Protein AF-A0A1H8SWS9-F1 (afdb_monomer_lite)

Sequence (104 aa):
MAARTRHGATTRCGACGAPLIRQPGECIAVTVDQAPIEPGSDPQIRGPNRLTWCAPPGPGNQPGRLLWVYPGHRDPCPHPHHADHQCTTRRPPAAAPPAANTLF

Structure (mmCIF, N/CA/C/O backbone):
data_AF-A0A1H8SWS9-F1
#
_entry.id   AF-A0A1H8SWS9-F1
#
loop_
_atom_site.group_PDB
_atom_site.id
_atom_site.type_symbol
_atom_site.label_atom_id
_atom_site.label_alt_id
_atom_site.label_comp_id
_atom_site.label_asym_id
_atom_site.label_entity_id
_atom_site.label_seq_id
_atom_site.pdbx_PDB_ins_code
_atom_site.Cartn_x
_atom_site.Cartn_y
_atom_site.Cartn_z
_atom_site.occupancy
_atom_site.B_iso_or_equiv
_atom_site.auth_seq_id
_atom_site.auth_comp_id
_atom_site.auth_asym_id
_atom_site.auth_atom_id
_atom_site.pdbx_PDB_model_num
ATOM 1 N N . MET A 1 1 ? -23.985 -7.430 -15.941 1.00 31.39 1 MET A N 1
ATOM 2 C CA . MET A 1 1 ? -22.516 -7.601 -15.989 1.00 31.39 1 MET A CA 1
ATOM 3 C C . MET A 1 1 ? -21.934 -6.959 -14.736 1.00 31.39 1 MET A C 1
ATOM 5 O O . MET A 1 1 ? -22.106 -5.763 -14.559 1.00 31.39 1 MET A O 1
ATOM 9 N N . ALA A 1 2 ? -21.366 -7.741 -13.814 1.00 30.58 2 ALA A N 1
ATOM 10 C CA . ALA A 1 2 ? -20.849 -7.225 -12.544 1.00 30.58 2 ALA A CA 1
ATOM 11 C C . ALA A 1 2 ? -19.545 -6.447 -12.780 1.00 30.58 2 ALA A C 1
ATOM 13 O O . ALA A 1 2 ? -18.570 -7.007 -13.288 1.00 30.58 2 ALA A O 1
ATOM 14 N N . ALA A 1 3 ? -19.537 -5.159 -12.436 1.00 39.34 3 ALA A N 1
ATOM 15 C CA . ALA A 1 3 ? -18.359 -4.310 -12.531 1.00 39.34 3 ALA A CA 1
ATOM 16 C C . ALA A 1 3 ? -17.262 -4.856 -11.607 1.00 39.34 3 ALA A C 1
ATOM 18 O O . ALA A 1 3 ? -17.356 -4.803 -10.383 1.00 39.34 3 ALA A O 1
ATOM 19 N N . ARG A 1 4 ? -16.216 -5.424 -12.208 1.00 42.25 4 ARG A N 1
ATOM 20 C CA . ARG A 1 4 ? -15.007 -5.862 -11.513 1.00 42.25 4 ARG A CA 1
ATOM 21 C C . ARG A 1 4 ? -14.203 -4.628 -11.099 1.00 42.25 4 ARG A C 1
ATOM 23 O O . ARG A 1 4 ? -13.263 -4.248 -11.790 1.00 42.25 4 ARG A O 1
ATOM 30 N N . THR A 1 5 ? -14.538 -4.011 -9.970 1.00 44.41 5 THR A N 1
ATOM 31 C CA . THR A 1 5 ? -13.689 -3.004 -9.313 1.00 44.41 5 THR A CA 1
ATOM 32 C C . THR A 1 5 ? -12.474 -3.695 -8.685 1.00 44.41 5 THR A C 1
ATOM 34 O O . THR A 1 5 ? -12.396 -3.924 -7.484 1.00 44.41 5 THR A O 1
ATOM 37 N N . ARG A 1 6 ? -11.515 -4.097 -9.530 1.00 48.31 6 ARG A N 1
ATOM 38 C CA . ARG A 1 6 ? -10.236 -4.716 -9.130 1.00 48.31 6 ARG A CA 1
ATOM 39 C C . ARG A 1 6 ? -9.089 -3.705 -9.057 1.00 48.31 6 ARG A C 1
ATOM 41 O O . ARG A 1 6 ? -7.959 -4.042 -9.393 1.00 48.31 6 ARG A O 1
ATOM 48 N N . HIS A 1 7 ? -9.382 -2.481 -8.632 1.00 56.59 7 HIS A N 1
ATOM 49 C CA . HIS A 1 7 ? -8.396 -1.407 -8.521 1.00 56.59 7 HIS A CA 1
ATOM 50 C C . HIS A 1 7 ? -8.552 -0.732 -7.160 1.00 56.59 7 HIS A C 1
ATOM 52 O O . HIS A 1 7 ? -9.676 -0.615 -6.669 1.00 56.59 7 HIS A O 1
ATOM 58 N N . GLY A 1 8 ? -7.425 -0.377 -6.533 1.00 57.97 8 GLY A N 1
ATOM 59 C CA . GLY A 1 8 ? -7.370 0.134 -5.165 1.00 57.97 8 GLY A CA 1
ATOM 60 C C . GLY A 1 8 ? -8.345 1.289 -4.963 1.00 57.97 8 GLY A C 1
ATOM 61 O O . GLY A 1 8 ? -8.163 2.363 -5.529 1.00 57.97 8 GLY A O 1
ATOM 62 N N . ALA A 1 9 ? -9.397 1.062 -4.180 1.00 67.56 9 ALA A N 1
ATOM 63 C CA . ALA A 1 9 ? -10.344 2.115 -3.866 1.00 67.56 9 ALA A CA 1
ATOM 64 C C . ALA A 1 9 ? -9.678 3.047 -2.853 1.00 67.56 9 ALA A C 1
ATOM 66 O O . ALA A 1 9 ? -9.255 2.607 -1.777 1.00 67.56 9 ALA A O 1
ATOM 67 N N . THR A 1 10 ? -9.575 4.327 -3.198 1.00 72.69 10 THR A N 1
ATOM 68 C CA . THR A 1 10 ? -9.137 5.353 -2.255 1.00 72.69 10 THR A CA 1
ATOM 69 C C . THR A 1 10 ? -10.239 5.560 -1.224 1.00 72.69 10 THR A C 1
ATOM 71 O O . THR A 1 10 ? -11.369 5.912 -1.566 1.00 72.69 10 THR A O 1
ATOM 74 N N . THR A 1 11 ? -9.925 5.294 0.037 1.00 86.94 11 THR A N 1
ATOM 75 C CA . THR A 1 11 ? -10.848 5.385 1.177 1.00 86.94 11 THR A CA 1
ATOM 76 C C . THR A 1 11 ? -10.196 6.187 2.302 1.00 86.94 11 THR A C 1
ATOM 78 O O . THR A 1 11 ? -9.077 6.671 2.155 1.00 86.94 11 THR A O 1
ATOM 81 N N . ARG A 1 12 ? -10.893 6.378 3.426 1.00 87.88 12 ARG A N 1
ATOM 82 C CA . ARG A 1 12 ? -10.324 7.008 4.626 1.00 87.88 12 ARG A CA 1
ATOM 83 C C . ARG A 1 12 ? -10.370 6.043 5.801 1.00 87.88 12 ARG A C 1
ATOM 85 O O . ARG A 1 12 ? -11.326 5.280 5.934 1.00 87.88 12 ARG A O 1
ATOM 92 N N . CYS A 1 13 ? -9.368 6.104 6.671 1.00 86.38 13 CYS A N 1
ATOM 93 C CA . CYS A 1 13 ? -9.393 5.396 7.941 1.00 86.38 13 CYS A CA 1
ATOM 94 C C . CYS A 1 13 ? -10.552 5.918 8.796 1.00 86.38 13 CYS A C 1
ATOM 96 O O . CYS A 1 13 ? -10.631 7.112 9.069 1.00 86.38 13 CYS A O 1
ATOM 98 N N . GLY A 1 14 ? -11.434 5.033 9.262 1.00 85.00 14 GLY A N 1
ATOM 99 C CA . GLY A 1 14 ? -12.571 5.429 10.100 1.00 85.00 14 GLY A CA 1
ATOM 100 C C . GLY A 1 14 ? -12.189 5.911 11.505 1.00 85.00 14 GLY A C 1
ATOM 101 O O . GLY A 1 14 ? -13.010 6.535 12.165 1.00 85.00 14 GLY A O 1
ATOM 102 N N . ALA A 1 15 ? -10.969 5.621 11.972 1.00 84.69 15 ALA A N 1
ATOM 103 C CA . ALA A 1 15 ? -10.492 6.035 13.292 1.00 84.69 15 ALA A CA 1
ATOM 104 C C . ALA A 1 15 ? -9.657 7.324 13.240 1.00 84.69 15 ALA A C 1
ATOM 106 O O . ALA A 1 15 ? -9.896 8.226 14.034 1.00 84.69 15 ALA A O 1
ATOM 107 N N . CYS A 1 16 ? -8.701 7.426 12.308 1.00 85.25 16 CYS A N 1
ATOM 108 C CA . CYS A 1 16 ? -7.792 8.577 12.223 1.00 85.25 16 CYS A CA 1
ATOM 109 C C . CYS A 1 16 ? -8.044 9.507 11.024 1.00 85.25 16 CYS A C 1
ATOM 111 O O . CYS A 1 16 ? -7.387 10.534 10.898 1.00 85.25 16 CYS A O 1
ATOM 113 N N . GLY A 1 17 ? -8.956 9.158 10.111 1.00 85.00 17 GLY A N 1
ATOM 114 C CA . GLY A 1 17 ? -9.271 9.958 8.920 1.00 85.00 17 GLY A CA 1
ATOM 115 C C . GLY A 1 17 ? -8.215 9.931 7.806 1.00 85.00 17 GLY A C 1
ATOM 116 O O . GLY A 1 17 ? -8.438 10.549 6.757 1.00 85.00 17 GLY A O 1
ATOM 117 N N . ALA A 1 18 ? -7.098 9.217 8.006 1.00 86.69 18 ALA A N 1
ATOM 118 C CA . ALA A 1 18 ? -5.994 9.133 7.052 1.00 86.69 18 ALA A CA 1
ATOM 119 C C . ALA A 1 18 ? -6.457 8.596 5.685 1.00 86.69 18 ALA A C 1
ATOM 121 O O . ALA A 1 18 ? -7.277 7.675 5.650 1.00 86.69 18 ALA A O 1
ATOM 122 N N . PRO A 1 19 ? -5.965 9.149 4.563 1.00 87.81 19 PRO A N 1
ATOM 123 C CA . PRO A 1 19 ? -6.278 8.647 3.230 1.00 87.81 19 PRO A CA 1
ATOM 124 C C . PRO A 1 19 ? -5.565 7.313 2.971 1.00 87.81 19 PRO A C 1
ATOM 126 O O . PRO A 1 19 ? -4.352 7.205 3.151 1.00 87.81 19 PRO A O 1
ATOM 129 N N . LEU A 1 20 ? -6.320 6.305 2.536 1.00 89.19 20 LEU A N 1
ATOM 130 C CA . LEU A 1 20 ? -5.864 4.925 2.368 1.00 89.19 20 LEU A CA 1
ATOM 131 C C . LEU A 1 20 ? -6.099 4.429 0.946 1.00 89.19 20 LEU A C 1
ATOM 133 O O . LEU A 1 20 ? -7.136 4.713 0.344 1.00 89.19 20 LEU A O 1
ATOM 137 N N . ILE A 1 21 ? -5.204 3.574 0.465 1.00 88.38 21 ILE A N 1
ATOM 138 C CA . ILE A 1 21 ? -5.453 2.722 -0.698 1.00 88.38 21 ILE A CA 1
ATOM 139 C C . ILE A 1 21 ? -5.853 1.347 -0.168 1.00 88.38 21 ILE A C 1
ATOM 141 O O . ILE A 1 21 ? -5.066 0.680 0.507 1.00 88.38 21 ILE A O 1
ATOM 145 N N . ARG A 1 22 ? -7.081 0.911 -0.477 1.00 86.75 22 ARG A N 1
ATOM 146 C CA . ARG A 1 22 ? -7.567 -0.426 -0.121 1.00 86.75 22 ARG A CA 1
ATOM 147 C C . ARG A 1 22 ? -7.658 -1.298 -1.362 1.00 86.75 22 ARG A C 1
ATOM 149 O O . ARG A 1 22 ? -8.495 -1.061 -2.234 1.00 86.75 22 ARG A O 1
ATOM 156 N N . GLN A 1 23 ? -6.833 -2.336 -1.418 1.00 84.50 23 GLN A N 1
ATOM 157 C CA . GLN A 1 23 ? -6.839 -3.310 -2.500 1.00 84.50 23 GLN A CA 1
ATOM 158 C C . GLN A 1 23 ? -7.402 -4.648 -2.001 1.00 84.50 23 GLN A C 1
ATOM 160 O O . GLN A 1 23 ? -6.774 -5.298 -1.162 1.00 84.50 23 GLN A O 1
ATOM 165 N N . PRO A 1 24 ? -8.567 -5.097 -2.504 1.00 79.75 24 PRO A N 1
ATOM 166 C CA . PRO A 1 24 ? -9.054 -6.434 -2.199 1.00 79.75 24 PRO A CA 1
ATOM 167 C C . PRO A 1 24 ? -8.141 -7.474 -2.866 1.00 79.75 24 PRO A C 1
ATOM 169 O O . PRO A 1 24 ? -7.948 -7.453 -4.084 1.00 79.75 24 PRO A O 1
ATOM 172 N N . GLY A 1 25 ? -7.560 -8.371 -2.076 1.00 71.69 25 GLY A N 1
ATOM 173 C CA . GLY A 1 25 ? -6.936 -9.597 -2.569 1.00 71.69 25 GLY A CA 1
ATOM 174 C C . GLY A 1 25 ? -7.899 -10.777 -2.476 1.00 71.69 25 GLY A C 1
ATOM 175 O O . GLY A 1 25 ? -9.012 -10.652 -1.971 1.00 71.69 25 GLY A O 1
ATOM 176 N N . GLU A 1 26 ? -7.469 -11.922 -2.999 1.00 70.12 26 GLU A N 1
ATOM 177 C CA . GLU A 1 26 ? -8.268 -13.154 -2.999 1.00 70.12 26 GLU A CA 1
ATOM 178 C C . GLU A 1 26 ? -8.385 -13.757 -1.594 1.00 70.12 26 GLU A C 1
ATOM 180 O O . GLU A 1 26 ? -9.472 -14.147 -1.183 1.00 70.12 26 GLU A O 1
ATOM 185 N N . CYS A 1 27 ? -7.286 -13.738 -0.832 1.00 70.00 27 CYS A N 1
ATOM 186 C CA . CYS A 1 27 ? -7.245 -14.253 0.538 1.00 70.00 27 CYS A CA 1
ATOM 187 C C . CYS A 1 27 ? -7.185 -13.144 1.600 1.00 70.00 27 CYS A C 1
ATOM 189 O O . CYS A 1 27 ? -7.707 -13.318 2.697 1.00 70.00 27 CYS A O 1
ATOM 191 N N . ILE A 1 28 ? -6.551 -12.004 1.293 1.00 72.00 28 ILE A N 1
ATOM 192 C CA . ILE A 1 28 ? -6.389 -10.874 2.222 1.00 72.00 28 ILE A CA 1
ATOM 193 C C . ILE A 1 28 ? -6.634 -9.542 1.515 1.00 72.00 28 ILE A C 1
ATOM 195 O O . ILE A 1 28 ? -6.247 -9.359 0.363 1.00 72.00 28 ILE A O 1
ATOM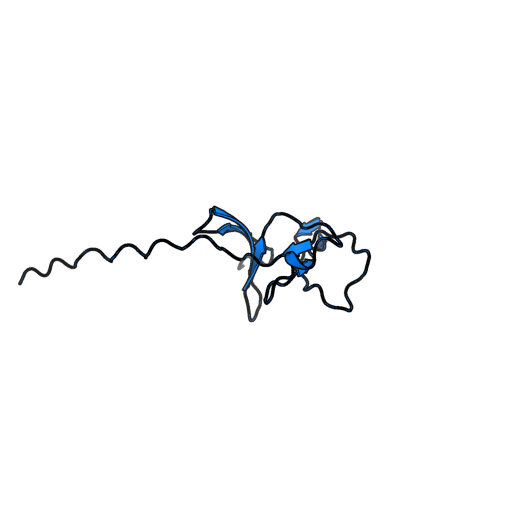 199 N N . ALA A 1 29 ? -7.260 -8.592 2.207 1.00 82.81 29 ALA A N 1
ATOM 200 C CA . ALA A 1 29 ? -7.319 -7.207 1.752 1.00 82.81 29 ALA A CA 1
ATOM 201 C C . ALA A 1 29 ? -6.086 -6.451 2.256 1.00 82.81 29 ALA A C 1
ATOM 203 O O . ALA A 1 29 ? -5.768 -6.506 3.441 1.00 82.81 29 ALA A O 1
ATOM 204 N N . VAL A 1 30 ? -5.429 -5.720 1.361 1.00 85.00 30 VAL A N 1
ATOM 205 C CA . VAL A 1 30 ? -4.267 -4.886 1.679 1.00 85.00 30 VAL A CA 1
ATOM 206 C C . VAL A 1 30 ? -4.732 -3.447 1.860 1.00 85.00 30 VAL A C 1
ATOM 208 O O . VAL A 1 30 ? -5.524 -2.945 1.057 1.00 85.00 30 VAL A O 1
ATOM 211 N N . THR A 1 31 ? -4.259 -2.794 2.920 1.00 89.62 31 THR A N 1
ATOM 212 C CA . THR A 1 31 ? -4.560 -1.388 3.206 1.00 89.62 31 THR A CA 1
ATOM 213 C C . THR A 1 31 ? -3.264 -0.645 3.480 1.00 89.62 31 THR A C 1
ATOM 215 O O . THR A 1 31 ? -2.574 -0.949 4.449 1.00 89.62 31 THR A O 1
ATOM 218 N N . VAL A 1 32 ? -2.951 0.331 2.635 1.00 89.38 32 VAL A N 1
ATOM 219 C CA . VAL A 1 32 ? -1.728 1.135 2.734 1.00 89.38 32 VAL A CA 1
ATOM 220 C C . VAL A 1 32 ? -2.066 2.612 2.849 1.00 89.38 32 VAL A C 1
ATOM 222 O O . VAL A 1 32 ? -3.125 3.051 2.389 1.00 89.38 32 VAL A O 1
ATOM 225 N N . ASP A 1 33 ? -1.165 3.380 3.451 1.00 89.44 33 ASP A N 1
ATOM 226 C CA . ASP A 1 33 ? -1.2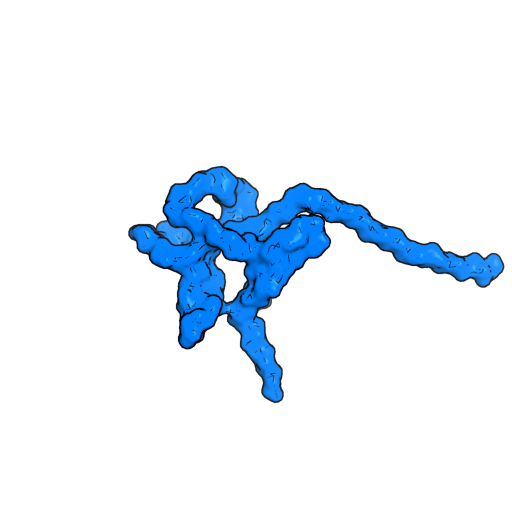53 4.838 3.439 1.00 89.44 33 ASP A CA 1
ATOM 227 C C . ASP A 1 33 ? -1.154 5.352 1.992 1.00 89.44 33 ASP A C 1
ATOM 229 O O . ASP A 1 33 ? -0.311 4.903 1.213 1.00 89.44 33 ASP A O 1
ATOM 233 N N . GLN A 1 34 ? -2.014 6.301 1.606 1.00 86.44 34 GLN A N 1
ATOM 234 C CA . GLN A 1 34 ? -1.991 6.850 0.243 1.00 86.44 34 GLN A CA 1
ATOM 235 C C . GLN A 1 34 ? -0.728 7.682 -0.026 1.00 86.44 34 GLN A C 1
ATOM 237 O O . GLN A 1 34 ? -0.291 7.778 -1.173 1.00 86.44 34 GLN A O 1
ATOM 242 N N . ALA A 1 35 ? -0.141 8.285 1.010 1.00 86.44 35 ALA A N 1
ATOM 243 C CA . ALA A 1 35 ? 1.103 9.029 0.878 1.00 86.44 35 ALA A CA 1
ATOM 244 C C . ALA A 1 35 ? 2.242 8.077 0.465 1.00 86.44 35 ALA A C 1
ATOM 246 O O . ALA A 1 35 ? 2.435 7.053 1.129 1.00 86.44 35 ALA A O 1
ATOM 247 N N . PRO A 1 36 ? 2.975 8.374 -0.623 1.00 85.19 36 PRO A N 1
ATOM 248 C CA . PRO A 1 36 ? 4.120 7.568 -0.997 1.00 85.19 36 PRO A CA 1
ATOM 249 C C . PRO A 1 36 ? 5.265 7.765 0.002 1.00 85.19 36 PRO A C 1
ATOM 251 O O . PRO A 1 36 ? 5.435 8.849 0.561 1.00 85.19 36 PRO A O 1
ATOM 254 N N . ILE A 1 37 ? 6.060 6.718 0.198 1.00 84.19 37 ILE A N 1
ATOM 255 C CA . ILE A 1 37 ? 7.337 6.773 0.909 1.00 84.19 37 ILE A CA 1
ATOM 256 C C . ILE A 1 37 ? 8.478 6.883 -0.104 1.00 84.19 37 ILE A C 1
ATOM 258 O O . ILE A 1 37 ? 8.371 6.399 -1.233 1.00 84.19 37 ILE A O 1
ATOM 262 N N . GLU A 1 38 ? 9.573 7.518 0.295 1.00 71.50 38 GLU A N 1
ATOM 263 C CA . GLU A 1 38 ? 10.715 7.731 -0.589 1.00 71.50 38 GLU A CA 1
ATOM 264 C C . GLU A 1 38 ? 11.515 6.424 -0.772 1.00 71.50 38 GLU A C 1
ATOM 266 O O . GLU A 1 38 ? 11.779 5.723 0.215 1.00 71.50 38 GLU A O 1
ATOM 271 N N . PRO A 1 39 ? 11.907 6.044 -2.002 1.00 62.09 39 PRO A N 1
ATOM 272 C CA . PRO A 1 39 ? 12.741 4.867 -2.222 1.00 62.09 39 PRO A CA 1
ATOM 273 C C . PRO A 1 39 ? 14.052 4.979 -1.431 1.00 62.09 39 PRO A C 1
ATOM 275 O O . PRO A 1 39 ? 14.770 5.965 -1.548 1.00 62.09 39 PRO A O 1
ATOM 278 N N . GLY A 1 40 ? 14.357 3.978 -0.602 1.00 57.41 40 GLY A N 1
ATOM 279 C CA . GLY A 1 40 ? 15.544 3.990 0.265 1.00 57.41 40 GLY A CA 1
ATOM 280 C C . GLY A 1 40 ? 15.368 4.696 1.615 1.00 57.41 40 GLY A C 1
ATOM 281 O O . GLY A 1 40 ? 16.312 4.706 2.403 1.00 57.41 40 GLY A O 1
ATOM 282 N N . SER A 1 41 ? 14.182 5.234 1.925 1.00 58.34 41 SER A N 1
ATOM 283 C CA . SER A 1 41 ? 13.927 5.847 3.234 1.00 58.34 41 SER A CA 1
ATOM 284 C C . SER A 1 41 ? 13.683 4.824 4.362 1.00 58.34 41 SER A C 1
ATOM 286 O O . SER A 1 41 ? 13.087 3.761 4.177 1.00 58.34 41 SER A O 1
ATOM 288 N N . ASP A 1 42 ? 14.262 5.188 5.508 1.00 49.06 42 ASP A N 1
ATOM 289 C CA . ASP A 1 42 ? 14.310 4.645 6.873 1.00 49.06 42 ASP A CA 1
ATOM 290 C C . ASP A 1 42 ? 13.856 3.185 7.170 1.00 49.06 42 ASP A C 1
ATOM 292 O O . ASP A 1 42 ? 12.680 2.839 6.996 1.00 49.06 42 ASP A O 1
ATOM 296 N N . PRO A 1 43 ? 14.716 2.329 7.772 1.00 50.72 43 PRO A N 1
ATOM 297 C CA . PRO A 1 43 ? 14.279 1.082 8.411 1.00 50.72 43 PRO A CA 1
ATOM 298 C C . PRO A 1 43 ? 13.218 1.276 9.514 1.00 50.72 43 PRO A C 1
ATOM 300 O O . PRO A 1 43 ? 12.517 0.319 9.832 1.00 50.72 43 PRO A O 1
ATOM 303 N N . GLN A 1 44 ? 13.020 2.482 10.061 1.00 43.06 44 GLN A N 1
ATOM 304 C CA . GLN A 1 44 ? 11.930 2.787 11.001 1.00 43.06 44 GLN A CA 1
ATOM 305 C C . GLN A 1 44 ? 10.532 2.798 10.353 1.00 43.06 44 GLN A C 1
ATOM 307 O O . GLN A 1 44 ? 9.548 2.499 11.033 1.00 43.06 44 GLN A O 1
ATOM 312 N N . ILE A 1 45 ? 10.408 3.052 9.040 1.00 54.00 45 ILE A N 1
ATOM 313 C CA . ILE A 1 45 ? 9.148 2.812 8.302 1.00 54.00 45 ILE A CA 1
ATOM 314 C C . ILE A 1 45 ? 8.867 1.303 8.237 1.00 54.00 45 ILE A C 1
ATOM 316 O O . ILE A 1 45 ? 7.712 0.881 8.266 1.00 54.00 45 ILE A O 1
ATOM 320 N N . ARG A 1 46 ? 9.925 0.488 8.232 1.00 56.12 46 ARG A N 1
ATOM 321 C CA . ARG A 1 46 ? 9.906 -0.981 8.284 1.00 56.12 46 ARG A CA 1
ATOM 322 C C . ARG A 1 46 ? 9.925 -1.491 9.726 1.00 56.12 46 ARG A C 1
ATOM 324 O O . ARG A 1 46 ? 10.617 -2.459 10.042 1.00 56.12 46 ARG A O 1
ATOM 331 N N . GLY A 1 47 ? 9.185 -0.827 10.614 1.00 58.31 47 GLY A N 1
ATOM 332 C CA . GLY A 1 47 ? 8.936 -1.346 11.954 1.00 58.31 47 GLY A CA 1
ATOM 333 C C . GLY A 1 47 ? 8.423 -2.796 11.899 1.00 58.31 47 GLY A C 1
ATOM 334 O O . GLY A 1 47 ? 7.918 -3.241 10.859 1.00 58.31 47 GLY A O 1
ATOM 335 N N . PRO A 1 48 ? 8.545 -3.564 12.994 1.00 63.00 48 PRO A N 1
ATOM 336 C CA . PRO A 1 48 ? 8.103 -4.952 13.010 1.00 63.00 48 PRO A CA 1
ATOM 337 C C . PRO A 1 48 ? 6.640 -5.041 12.549 1.00 63.00 48 PRO A C 1
ATOM 339 O O . PRO A 1 48 ? 5.777 -4.316 13.042 1.00 63.00 48 PRO A O 1
ATOM 342 N N . ASN A 1 49 ? 6.367 -5.923 11.585 1.00 70.69 49 ASN A N 1
ATOM 343 C CA . ASN A 1 49 ? 5.044 -6.136 10.981 1.00 70.69 49 ASN A CA 1
ATOM 344 C C . ASN A 1 49 ? 4.483 -4.965 10.146 1.00 70.69 49 ASN A C 1
ATOM 346 O O . ASN A 1 49 ? 3.263 -4.830 10.036 1.00 70.69 49 ASN A O 1
ATOM 350 N N . ARG A 1 50 ? 5.335 -4.122 9.548 1.00 78.88 50 ARG A N 1
ATOM 351 C CA . ARG A 1 50 ? 4.913 -3.138 8.537 1.00 78.88 50 ARG A CA 1
ATOM 352 C C . ARG A 1 50 ? 5.532 -3.464 7.181 1.00 78.88 50 ARG A C 1
ATOM 354 O O . ARG A 1 50 ? 6.743 -3.333 7.001 1.00 78.88 50 ARG A O 1
ATOM 361 N N . LEU A 1 51 ? 4.713 -3.907 6.227 1.00 84.25 51 LEU A N 1
ATOM 362 C CA . LEU A 1 51 ? 5.178 -4.217 4.878 1.00 84.25 51 LEU A CA 1
ATOM 363 C C . LEU A 1 51 ? 5.240 -2.953 4.019 1.00 84.25 51 LEU A C 1
ATOM 365 O O . LEU A 1 51 ? 4.486 -1.995 4.201 1.00 84.25 51 LEU A O 1
ATOM 369 N N . TH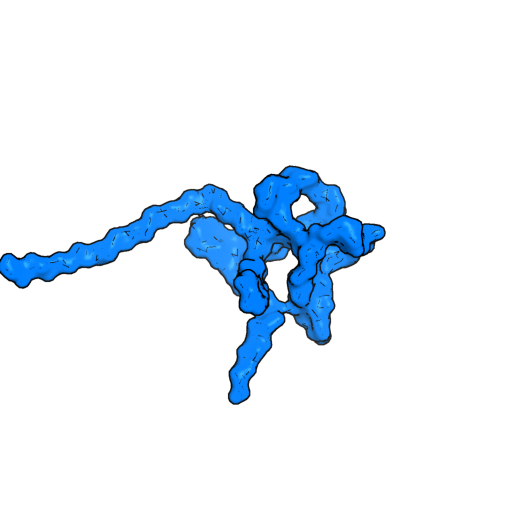R A 1 52 ? 6.162 -2.968 3.061 1.00 86.62 52 THR A N 1
ATOM 370 C CA . THR A 1 52 ? 6.267 -1.961 2.005 1.00 86.62 52 THR A CA 1
ATOM 371 C C . THR A 1 52 ? 5.725 -2.533 0.700 1.00 86.62 52 THR A C 1
ATOM 373 O O . THR A 1 52 ? 6.004 -3.680 0.352 1.00 86.62 52 THR A O 1
ATOM 376 N N . TRP A 1 53 ? 4.983 -1.721 -0.040 1.00 87.38 53 TRP A N 1
ATOM 377 C CA . TRP A 1 53 ? 4.292 -2.088 -1.266 1.00 87.38 53 TRP A CA 1
ATOM 378 C C . TRP A 1 53 ? 4.702 -1.167 -2.404 1.00 87.38 53 TRP A C 1
ATOM 380 O O . TRP A 1 53 ? 4.693 0.046 -2.256 1.00 87.38 53 TRP A O 1
ATOM 390 N N . CYS A 1 54 ? 5.038 -1.738 -3.550 1.00 87.88 54 CYS A N 1
ATOM 391 C CA . CYS A 1 54 ? 5.274 -1.032 -4.799 1.00 87.88 54 CYS A CA 1
ATOM 392 C C . CYS A 1 54 ? 3.949 -0.867 -5.558 1.00 87.88 54 CYS A C 1
ATOM 3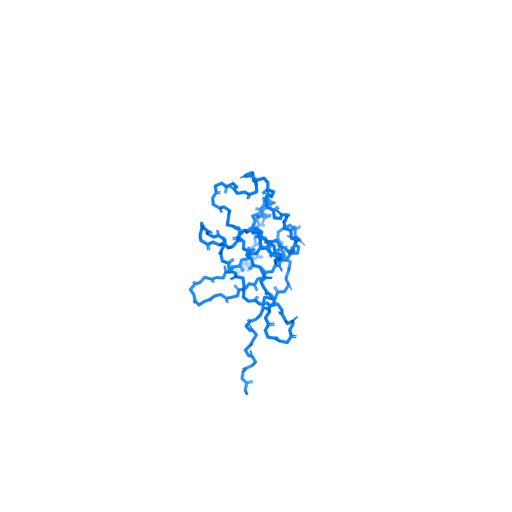94 O O . CYS A 1 54 ? 3.189 -1.831 -5.683 1.00 87.88 54 CYS A O 1
ATOM 396 N N . ALA A 1 55 ? 3.685 0.329 -6.082 1.00 88.50 55 ALA A N 1
ATOM 397 C CA . ALA A 1 55 ? 2.516 0.653 -6.897 1.00 88.50 55 ALA A CA 1
ATOM 398 C C . ALA A 1 55 ? 2.923 0.922 -8.361 1.00 88.50 55 ALA A C 1
ATOM 400 O O . ALA A 1 55 ? 3.027 2.080 -8.776 1.00 88.50 55 ALA A O 1
ATOM 401 N N . PRO A 1 56 ? 3.177 -0.122 -9.172 1.00 87.25 56 PRO A N 1
ATOM 402 C CA . PRO A 1 56 ? 3.438 0.063 -10.594 1.00 87.25 56 PRO A CA 1
ATOM 403 C C . PRO A 1 56 ? 2.184 0.576 -11.323 1.00 87.25 56 PRO A C 1
ATOM 405 O O . PRO A 1 56 ? 1.057 0.299 -10.896 1.00 87.25 56 PRO A O 1
ATOM 408 N N . PRO A 1 57 ? 2.343 1.285 -12.453 1.00 84.31 57 PRO A N 1
ATOM 409 C CA . PRO A 1 57 ? 1.213 1.625 -13.305 1.00 84.31 57 PRO A CA 1
ATOM 410 C C . PRO A 1 57 ? 0.573 0.347 -13.864 1.00 84.31 57 PRO A C 1
ATOM 412 O O . PRO A 1 57 ? 1.251 -0.591 -14.287 1.00 84.31 57 PRO A O 1
ATOM 415 N N . GLY A 1 58 ? -0.753 0.307 -13.853 1.00 81.56 58 GLY A N 1
ATOM 416 C CA . GLY A 1 58 ? -1.562 -0.714 -14.500 1.00 81.56 58 GLY A CA 1
ATOM 417 C C . GLY A 1 58 ? -1.864 -0.380 -15.967 1.00 81.56 58 GLY A C 1
ATOM 418 O O . GLY A 1 58 ? -1.442 0.658 -16.489 1.00 81.56 58 GLY A O 1
ATOM 419 N N . PRO A 1 59 ? -2.628 -1.248 -16.655 1.00 78.25 59 PRO A N 1
ATOM 420 C CA . PRO A 1 59 ? -3.061 -1.012 -18.029 1.00 78.25 59 PRO A CA 1
ATOM 421 C C . PRO A 1 59 ? -3.776 0.337 -18.172 1.00 78.25 59 PRO A C 1
ATOM 423 O O . PRO A 1 59 ? -4.607 0.695 -17.337 1.00 78.25 59 PRO A O 1
ATOM 426 N N . GLY A 1 60 ? -3.462 1.087 -19.231 1.00 77.25 60 GLY A N 1
ATOM 427 C CA . GLY A 1 60 ? -4.096 2.385 -19.488 1.00 77.25 60 GLY A CA 1
ATOM 428 C C . GLY A 1 60 ? -3.799 3.451 -18.426 1.00 77.25 60 GLY A C 1
ATOM 429 O O . GLY A 1 60 ? -4.642 4.312 -18.186 1.00 77.25 60 GLY A O 1
ATOM 430 N N . ASN A 1 61 ? -2.633 3.375 -17.771 1.00 69.19 61 ASN A N 1
ATOM 431 C CA . ASN A 1 61 ? -2.189 4.304 -16.724 1.00 69.19 61 ASN A CA 1
ATOM 432 C C . ASN A 1 61 ? -3.098 4.345 -15.477 1.00 69.19 61 ASN A C 1
ATOM 434 O O . ASN A 1 61 ? -3.107 5.319 -14.728 1.00 69.19 61 ASN A O 1
ATOM 438 N N . GLN A 1 62 ? -3.883 3.289 -15.255 1.00 69.69 62 GLN A N 1
ATOM 439 C CA . GLN A 1 62 ? -4.660 3.112 -14.029 1.00 69.69 62 GLN A CA 1
ATOM 440 C C . GLN A 1 62 ? -3.750 2.656 -12.877 1.00 69.69 62 GLN A C 1
ATOM 442 O O . GLN A 1 62 ? -2.682 2.103 -13.141 1.00 69.69 62 GLN A O 1
ATOM 447 N N . PRO A 1 63 ? -4.141 2.826 -11.601 1.00 65.31 63 PRO A N 1
ATOM 448 C CA . PRO A 1 63 ? -3.381 2.273 -10.483 1.00 65.31 63 PRO A CA 1
ATOM 449 C C . PRO A 1 63 ? -3.258 0.750 -10.628 1.00 65.31 63 PRO A C 1
ATOM 451 O O . PRO A 1 63 ? -4.269 0.044 -10.704 1.00 65.31 63 PRO A O 1
ATOM 454 N N . GLY A 1 64 ? -2.026 0.243 -10.714 1.00 77.56 64 GLY A N 1
ATOM 455 C CA . GLY A 1 64 ? -1.762 -1.188 -10.825 1.00 77.56 64 GLY A CA 1
ATOM 456 C C . GLY A 1 64 ? -1.981 -1.924 -9.507 1.00 77.56 64 GLY A C 1
ATOM 457 O O . GLY A 1 64 ? -2.335 -1.340 -8.481 1.00 77.56 64 GLY A O 1
ATOM 458 N N . ARG A 1 65 ? -1.769 -3.245 -9.529 1.00 86.31 65 ARG A N 1
ATOM 459 C CA . ARG A 1 65 ? -1.795 -4.032 -8.295 1.00 86.31 65 ARG A CA 1
ATOM 460 C C . ARG A 1 65 ? -0.601 -3.669 -7.424 1.00 86.31 65 ARG A C 1
ATOM 462 O O . ARG A 1 65 ? 0.526 -3.692 -7.906 1.00 86.31 65 ARG A O 1
ATOM 469 N N . LEU A 1 66 ? -0.855 -3.442 -6.138 1.00 87.44 66 LEU A N 1
ATOM 470 C CA . LEU A 1 66 ? 0.200 -3.361 -5.133 1.00 87.44 66 LEU A CA 1
ATOM 471 C C . LEU A 1 66 ? 0.991 -4.675 -5.097 1.00 87.44 66 LEU A C 1
ATOM 473 O O . LEU A 1 66 ? 0.400 -5.752 -4.968 1.00 87.44 66 LEU A O 1
ATOM 477 N N . LEU A 1 67 ? 2.313 -4.567 -5.209 1.00 86.31 67 LEU A N 1
ATOM 478 C CA . LEU A 1 67 ? 3.261 -5.676 -5.131 1.00 86.31 67 LEU A CA 1
ATOM 479 C C . LEU A 1 67 ? 4.080 -5.544 -3.854 1.00 86.31 67 LEU A C 1
ATOM 481 O O . LEU A 1 67 ? 4.563 -4.460 -3.542 1.00 86.31 67 LEU A O 1
ATOM 485 N N . TRP A 1 68 ? 4.249 -6.634 -3.114 1.00 85.12 68 TRP A N 1
ATOM 486 C CA . TRP A 1 68 ? 5.084 -6.611 -1.918 1.00 85.12 68 TRP A CA 1
ATOM 487 C C . TRP A 1 68 ? 6.547 -6.344 -2.297 1.00 85.12 68 TRP A C 1
ATOM 489 O O . TRP A 1 68 ? 7.058 -6.920 -3.256 1.00 85.12 68 TRP A O 1
ATOM 499 N N . VAL A 1 69 ? 7.223 -5.470 -1.553 1.00 84.31 69 VAL A N 1
ATOM 500 C CA . VAL A 1 69 ? 8.668 -5.259 -1.665 1.00 84.31 69 VAL A CA 1
ATOM 501 C C . VAL A 1 69 ? 9.395 -6.326 -0.846 1.00 84.31 69 VAL A C 1
ATOM 503 O O . VAL A 1 69 ? 9.383 -6.302 0.384 1.00 84.31 69 VAL A O 1
ATOM 506 N N . TYR A 1 70 ? 10.045 -7.251 -1.546 1.00 79.62 70 TYR A N 1
ATOM 507 C CA . TYR A 1 70 ? 10.852 -8.345 -0.994 1.00 79.62 70 TYR A CA 1
ATOM 508 C C . TYR A 1 70 ? 12.304 -8.250 -1.511 1.00 79.62 70 TYR A C 1
ATOM 510 O O . TYR A 1 70 ? 12.571 -7.429 -2.388 1.00 79.62 70 TYR A O 1
ATOM 518 N N . PRO A 1 71 ? 13.262 -9.068 -1.027 1.00 78.19 71 PRO A N 1
ATOM 519 C CA . PRO A 1 71 ? 14.677 -8.954 -1.416 1.00 78.19 71 PRO A CA 1
ATOM 520 C C . PRO A 1 71 ? 14.987 -9.060 -2.919 1.00 78.19 71 PRO A C 1
ATOM 522 O O . PRO A 1 71 ? 16.026 -8.584 -3.353 1.00 78.19 71 PRO A O 1
ATOM 525 N N . GLY A 1 72 ? 14.110 -9.674 -3.720 1.00 79.00 72 GLY A N 1
ATOM 526 C CA . GLY A 1 72 ? 14.251 -9.743 -5.181 1.00 79.00 72 GLY A CA 1
ATOM 527 C C . GLY A 1 72 ? 13.553 -8.604 -5.929 1.00 79.00 72 GLY A C 1
ATOM 528 O O . GLY A 1 72 ? 13.433 -8.666 -7.151 1.00 79.00 72 GLY A O 1
ATOM 529 N N . HIS A 1 73 ? 13.046 -7.596 -5.216 1.00 80.06 73 HIS A N 1
ATOM 530 C CA . HIS A 1 73 ? 12.495 -6.391 -5.824 1.00 80.06 73 HIS A CA 1
ATOM 531 C C . HIS A 1 73 ? 13.614 -5.552 -6.451 1.00 80.06 73 HIS A C 1
ATOM 533 O O . HIS A 1 73 ? 14.705 -5.440 -5.897 1.00 80.06 73 HIS A O 1
ATOM 539 N N . ARG A 1 74 ? 13.341 -4.954 -7.615 1.00 77.31 74 ARG A N 1
ATOM 540 C CA . ARG A 1 74 ? 14.319 -4.147 -8.357 1.00 77.31 74 ARG A CA 1
ATOM 541 C C . ARG A 1 74 ? 14.764 -2.930 -7.540 1.00 77.31 74 ARG A C 1
ATOM 543 O O . ARG A 1 74 ? 13.918 -2.222 -6.999 1.00 77.31 74 ARG A O 1
ATOM 550 N N . ASP A 1 75 ? 16.059 -2.625 -7.592 1.00 76.94 75 ASP A N 1
ATOM 551 C CA . ASP A 1 75 ? 16.654 -1.420 -7.006 1.00 76.94 75 ASP A CA 1
ATOM 552 C C . ASP A 1 75 ? 17.615 -0.737 -8.014 1.00 76.94 75 ASP A C 1
ATOM 554 O O . ASP A 1 75 ? 18.464 -1.431 -8.580 1.00 76.94 75 ASP A O 1
ATOM 558 N N . PRO A 1 76 ? 17.479 0.572 -8.326 1.00 80.06 76 PRO A N 1
ATOM 559 C CA . PRO A 1 76 ? 16.402 1.473 -7.914 1.00 80.06 76 PRO A CA 1
ATOM 560 C C . PRO A 1 76 ? 15.080 1.172 -8.637 1.00 80.06 76 PRO A C 1
ATOM 562 O O . PRO A 1 76 ? 15.037 0.916 -9.847 1.00 80.06 76 PRO A O 1
ATOM 565 N N . CYS A 1 77 ? 13.975 1.221 -7.888 1.00 82.50 77 CYS A N 1
ATOM 566 C CA . CYS A 1 77 ? 12.620 1.089 -8.420 1.00 82.50 77 CYS A CA 1
ATOM 567 C C . CYS A 1 77 ? 12.006 2.474 -8.688 1.00 82.50 77 CYS A C 1
ATOM 569 O O . CYS A 1 77 ? 11.911 3.270 -7.758 1.00 82.50 77 CYS A O 1
ATOM 571 N N . PRO A 1 78 ? 11.528 2.757 -9.916 1.00 85.00 78 PRO A N 1
ATOM 572 C CA . PRO A 1 78 ? 10.997 4.074 -10.283 1.00 85.00 78 PRO A CA 1
ATOM 573 C C . PRO A 1 78 ? 9.528 4.294 -9.881 1.00 85.00 78 PRO A C 1
ATOM 575 O O . PRO A 1 78 ? 8.965 5.349 -10.162 1.00 85.00 78 PRO A O 1
ATOM 578 N N . HIS A 1 79 ? 8.867 3.290 -9.306 1.00 85.88 79 HIS A N 1
ATOM 579 C CA . HIS A 1 79 ? 7.446 3.352 -8.966 1.00 85.88 79 HIS A CA 1
ATOM 580 C C . HIS A 1 79 ? 7.232 3.818 -7.522 1.00 85.88 79 HIS A C 1
ATOM 582 O O . HIS A 1 79 ? 8.068 3.499 -6.675 1.00 85.88 79 HIS A O 1
ATOM 588 N N . PRO A 1 80 ? 6.107 4.496 -7.223 1.00 86.62 80 PRO A N 1
ATOM 589 C CA . PRO A 1 80 ? 5.757 4.875 -5.859 1.00 86.62 80 PRO A CA 1
ATOM 590 C C . PRO A 1 80 ? 5.714 3.670 -4.915 1.00 86.62 80 PRO A C 1
ATOM 592 O O . PRO A 1 80 ? 5.194 2.605 -5.269 1.00 86.62 80 PRO A O 1
ATOM 595 N N . HIS A 1 81 ? 6.216 3.858 -3.696 1.00 87.38 81 HIS A N 1
ATOM 596 C CA . HIS A 1 81 ? 6.102 2.887 -2.613 1.00 87.38 81 HIS A CA 1
ATOM 597 C C . HIS A 1 81 ? 5.144 3.384 -1.546 1.00 87.38 81 HIS A C 1
ATOM 599 O O . HIS A 1 81 ? 5.068 4.575 -1.282 1.00 87.38 81 HIS A O 1
ATOM 605 N N . HIS A 1 82 ? 4.447 2.466 -0.896 1.00 87.94 82 HIS A N 1
ATOM 606 C CA . HIS A 1 82 ? 3.522 2.741 0.195 1.00 87.94 82 HIS A CA 1
ATOM 607 C C . HIS A 1 82 ? 3.804 1.787 1.348 1.00 87.94 82 HIS A C 1
ATOM 609 O O . HIS A 1 82 ? 4.266 0.668 1.133 1.00 87.94 82 HIS A O 1
ATOM 615 N N . ALA A 1 83 ? 3.507 2.201 2.572 1.00 88.25 83 ALA A N 1
ATOM 616 C CA . ALA A 1 83 ? 3.614 1.335 3.738 1.00 88.25 83 ALA A CA 1
ATOM 617 C C . ALA A 1 83 ? 2.226 0.878 4.194 1.00 88.25 83 ALA A C 1
ATOM 619 O O . ALA A 1 83 ? 1.241 1.594 3.990 1.00 88.25 83 ALA A O 1
ATOM 620 N N . ASP A 1 84 ? 2.146 -0.293 4.832 1.00 88.12 84 ASP A N 1
ATOM 621 C CA . ASP A 1 84 ? 0.911 -0.722 5.493 1.00 88.12 84 ASP A CA 1
ATOM 622 C C . ASP A 1 84 ? 0.383 0.378 6.413 1.00 88.12 84 ASP A C 1
ATOM 624 O O . ASP A 1 84 ? 1.140 1.006 7.167 1.00 88.12 84 ASP A O 1
ATOM 628 N N . HIS A 1 85 ? -0.931 0.577 6.368 1.00 88.44 85 HIS A N 1
ATOM 629 C CA . HIS A 1 85 ? -1.585 1.511 7.262 1.00 88.44 85 HIS A CA 1
ATOM 630 C C . HIS A 1 85 ? -1.643 0.922 8.672 1.00 88.44 85 HIS A C 1
ATOM 632 O O . HIS A 1 85 ? -2.362 -0.046 8.930 1.00 88.44 85 HIS A O 1
ATOM 638 N N . GLN A 1 86 ? -0.930 1.545 9.605 1.00 85.94 86 GLN A N 1
ATOM 639 C CA . GLN A 1 86 ? -1.011 1.232 11.028 1.00 85.94 86 GLN A CA 1
ATOM 640 C C . GLN A 1 86 ? -1.670 2.402 11.757 1.00 85.94 86 GLN A C 1
ATOM 642 O O . GLN A 1 86 ? -1.036 3.409 12.069 1.00 85.94 86 GLN A O 1
ATOM 647 N N . CYS A 1 87 ? -2.970 2.279 12.026 1.00 84.62 87 CYS A N 1
ATOM 648 C CA . CYS A 1 87 ? -3.690 3.286 12.794 1.00 84.62 87 CYS A CA 1
ATOM 649 C C . CYS A 1 87 ? -3.287 3.208 14.271 1.00 84.62 87 CYS A C 1
ATOM 651 O O . CYS A 1 87 ? -3.660 2.268 14.970 1.00 84.62 87 CYS A O 1
ATOM 653 N N . THR A 1 88 ? -2.580 4.222 14.763 1.00 79.00 88 THR A N 1
ATOM 654 C CA . THR A 1 88 ? -2.226 4.346 16.187 1.00 79.00 88 THR A CA 1
ATOM 655 C C . THR A 1 88 ? -3.281 5.100 17.000 1.00 79.00 88 THR A C 1
ATOM 657 O O . THR A 1 88 ? -3.259 5.060 18.230 1.00 79.00 88 THR A O 1
ATOM 660 N N . THR A 1 89 ? -4.247 5.758 16.345 1.00 79.25 89 THR A N 1
ATOM 661 C CA . THR A 1 89 ? -5.375 6.404 17.027 1.00 79.25 89 THR A CA 1
ATOM 662 C C . THR A 1 89 ? -6.231 5.349 17.715 1.00 79.25 89 THR A C 1
ATOM 664 O O . THR A 1 89 ? -6.783 4.454 17.070 1.00 79.25 89 THR A O 1
ATOM 667 N N . ARG A 1 90 ? -6.372 5.468 19.039 1.00 67.31 90 ARG A N 1
ATOM 668 C CA . ARG A 1 90 ? -7.250 4.604 19.828 1.00 67.31 90 ARG A CA 1
ATOM 669 C C . ARG A 1 90 ? -8.685 4.795 19.336 1.00 67.31 90 ARG A C 1
ATOM 671 O O . ARG A 1 90 ? -9.239 5.884 19.461 1.00 67.31 90 ARG A O 1
ATOM 678 N N . ARG A 1 91 ? -9.284 3.748 18.763 1.00 60.12 91 ARG A N 1
ATOM 679 C CA . ARG A 1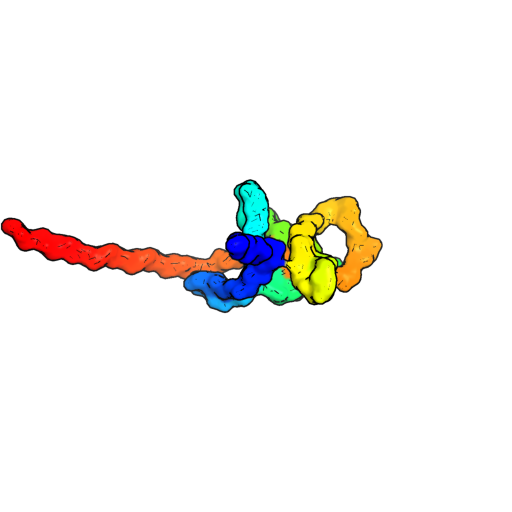 91 ? -10.701 3.766 18.378 1.00 60.12 91 ARG A CA 1
ATOM 680 C C . ARG A 1 91 ? -11.534 4.096 19.629 1.00 60.12 91 ARG A C 1
ATOM 682 O O . ARG A 1 91 ? -11.352 3.409 20.638 1.00 60.12 91 ARG A O 1
ATOM 689 N N . PRO A 1 92 ? -12.429 5.099 19.600 1.00 55.66 92 PRO A N 1
ATOM 690 C CA . PRO A 1 92 ? -13.401 5.275 20.672 1.00 55.66 92 PRO A CA 1
ATOM 691 C C . PRO A 1 92 ? -14.198 3.971 20.837 1.00 55.66 92 PRO A C 1
ATOM 693 O O . PRO A 1 92 ? -14.493 3.329 19.820 1.00 55.66 92 PRO A O 1
ATOM 696 N N . PRO A 1 93 ? -14.526 3.532 22.066 1.00 55.31 93 PRO A N 1
ATOM 697 C CA . PRO A 1 93 ? -15.396 2.375 22.241 1.00 55.31 93 PRO A CA 1
ATOM 698 C C . PRO A 1 93 ? -16.673 2.588 21.423 1.00 55.31 93 PRO A C 1
ATOM 700 O O . PRO A 1 93 ? -17.180 3.710 21.343 1.00 55.31 93 PRO A O 1
ATOM 703 N N . ALA A 1 94 ? -17.155 1.533 20.759 1.00 60.47 94 ALA A N 1
ATOM 704 C CA . ALA A 1 94 ? -18.420 1.611 20.039 1.00 60.47 94 ALA A CA 1
ATOM 705 C C . ALA A 1 94 ? -19.494 2.124 21.007 1.00 60.47 94 ALA A C 1
ATOM 707 O O . ALA A 1 94 ? -19.552 1.661 22.148 1.00 60.47 94 ALA A O 1
ATOM 708 N N . ALA A 1 95 ? -20.298 3.098 20.570 1.00 63.62 95 ALA A N 1
ATOM 709 C CA . ALA A 1 95 ? -21.424 3.567 21.363 1.00 63.62 95 ALA A CA 1
ATOM 710 C C . ALA A 1 95 ? -22.262 2.349 21.769 1.00 63.62 95 ALA A C 1
ATOM 712 O O . ALA A 1 95 ? -22.565 1.502 20.922 1.00 63.62 95 ALA A O 1
ATOM 713 N N . ALA A 1 96 ? -22.566 2.236 23.065 1.00 63.38 96 ALA A N 1
ATOM 714 C CA . ALA A 1 96 ? -23.420 1.169 23.559 1.00 63.38 96 ALA A CA 1
ATOM 715 C C . ALA A 1 96 ? -24.722 1.168 22.738 1.00 63.38 96 ALA A C 1
ATOM 717 O O . ALA A 1 96 ? -25.244 2.252 22.447 1.00 63.38 96 ALA A O 1
ATOM 718 N N . PRO A 1 97 ? -25.234 -0.006 22.326 1.00 65.31 97 PRO A N 1
ATOM 719 C CA . PRO A 1 97 ? -26.533 -0.060 21.671 1.00 65.31 97 PRO A CA 1
ATOM 720 C C . PRO A 1 97 ? -27.566 0.631 22.576 1.00 65.31 97 PRO A C 1
ATOM 722 O O . PRO A 1 97 ? -27.442 0.532 23.803 1.00 65.31 97 PRO A O 1
ATOM 725 N N . PRO A 1 98 ? -28.548 1.360 22.011 1.00 68.75 98 PRO A N 1
ATOM 726 C CA . PRO A 1 98 ? -29.568 2.012 22.822 1.00 68.75 98 PRO A CA 1
ATOM 727 C C . PRO A 1 98 ? -30.197 0.964 23.737 1.00 68.75 98 PRO A C 1
ATOM 729 O O . PRO A 1 98 ? -30.525 -0.134 23.280 1.00 68.75 98 PRO A O 1
ATOM 732 N N . ALA A 1 99 ? -30.299 1.284 25.031 1.00 68.50 99 ALA A N 1
ATOM 733 C CA . ALA A 1 99 ? -30.912 0.397 26.005 1.00 68.50 99 ALA A CA 1
ATOM 734 C C . ALA A 1 99 ? -32.279 -0.031 25.465 1.00 68.50 99 ALA A C 1
ATOM 736 O O . ALA A 1 99 ? -33.122 0.811 25.146 1.00 68.50 99 ALA A O 1
ATOM 737 N N . ALA A 1 100 ? -32.475 -1.339 25.307 1.00 62.72 100 ALA A N 1
ATOM 738 C CA . ALA A 1 100 ? -33.787 -1.874 25.016 1.00 62.72 100 ALA A CA 1
ATOM 739 C C . ALA A 1 100 ? -34.674 -1.511 26.211 1.00 62.72 100 ALA A C 1
ATOM 741 O O . ALA A 1 100 ? -34.518 -2.082 27.292 1.00 62.72 100 ALA A O 1
ATOM 742 N N . ASN A 1 101 ? -35.551 -0.518 26.035 1.00 65.75 101 ASN A N 1
ATOM 743 C CA . ASN A 1 101 ? -36.589 -0.192 27.003 1.00 65.75 101 ASN A CA 1
ATOM 744 C C . ASN A 1 101 ? -37.454 -1.439 27.172 1.00 65.75 101 ASN A C 1
ATOM 746 O O . ASN A 1 101 ? -38.359 -1.699 26.382 1.00 65.75 101 ASN A O 1
ATOM 750 N N . THR A 1 102 ? -37.131 -2.236 28.183 1.00 57.19 102 THR A N 1
ATOM 751 C CA . THR A 1 102 ? -37.906 -3.410 28.551 1.00 57.19 102 THR A CA 1
ATOM 752 C C . THR A 1 102 ? -38.979 -2.903 29.501 1.00 57.19 102 THR A C 1
ATOM 754 O O . THR A 1 102 ? -38.764 -2.807 30.703 1.00 57.19 102 THR A O 1
ATOM 757 N N . LEU A 1 103 ? -40.097 -2.459 28.926 1.00 59.41 103 LEU A N 1
ATOM 758 C CA . LEU A 1 103 ? -41.344 -2.273 29.657 1.00 59.41 103 LEU A CA 1
ATOM 759 C C . LEU A 1 103 ? -41.995 -3.655 29.780 1.00 59.41 103 LEU A C 1
ATOM 761 O O . LEU A 1 103 ? -42.566 -4.133 28.803 1.00 59.41 103 LEU A O 1
ATOM 765 N N . PHE A 1 104 ? -41.871 -4.282 30.949 1.00 55.12 104 PHE A N 1
ATOM 766 C CA . PHE A 1 104 ? -42.747 -5.354 31.424 1.00 55.12 104 PHE A CA 1
ATOM 767 C C . PHE A 1 104 ? -42.912 -5.228 32.936 1.00 55.12 104 PHE A C 1
ATOM 769 O O . PHE A 1 104 ? -41.884 -4.998 33.613 1.00 55.12 104 PHE A O 1
#

pL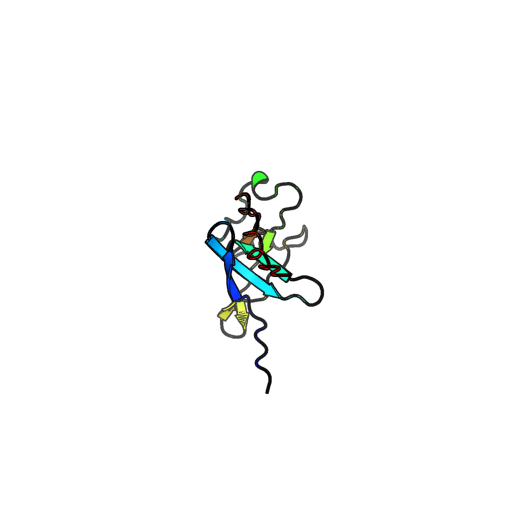DDT: mean 73.79, std 14.56, range [30.58, 89.62]

Organism: NCBI:txid310780

Secondary structure (DSSP, 8-state):
------S-EEEE-TTT--EEEEEE-SS-EEEEESSPBPTT--TTTT-TT--EEE--B-GGG-B---EE--TTS-SS--S-EEEB----S-PPPPPPPPP-----

Foldseek 3Di:
DDPPPQAFDFDADPQPRFTWGWGDDPVDIFIWGPDFDDQPDDCVLVPPPKWKWFFDQDPPRGTDDTDTDDPPDDPPDPTTMTIGDDDPRDHDPDDDDPPPPPDD

Radius of gyration: 18.34 Å; chains: 1; bounding box: 59×24×51 Å